Protein AF-A0A401RFA5-F1 (afdb_monomer_lite)

Structure (mmCIF, N/CA/C/O backbone):
data_AF-A0A401RFA5-F1
#
_entry.id   AF-A0A401RFA5-F1
#
loop_
_atom_site.group_PDB
_atom_site.id
_atom_site.type_symbol
_atom_site.label_atom_id
_atom_site.label_alt_id
_atom_site.label_comp_id
_atom_site.label_asym_id
_atom_site.label_entity_id
_atom_site.label_seq_id
_atom_site.pdbx_PDB_ins_code
_atom_site.Cartn_x
_atom_site.Cartn_y
_atom_site.Cartn_z
_atom_site.occupancy
_atom_site.B_iso_or_equiv
_atom_site.auth_seq_id
_atom_site.auth_comp_id
_atom_site.auth_asym_id
_atom_site.auth_atom_id
_atom_site.pdbx_PDB_model_num
ATOM 1 N N . MET A 1 1 ? -67.968 -12.505 56.348 1.00 45.44 1 MET A N 1
ATOM 2 C CA . MET A 1 1 ? -67.674 -13.569 55.360 1.00 45.44 1 MET A CA 1
ATOM 3 C C . MET A 1 1 ? -67.948 -12.958 53.992 1.00 45.44 1 MET A C 1
ATOM 5 O O . MET A 1 1 ? -69.086 -12.570 53.790 1.00 45.44 1 MET A O 1
ATOM 9 N N . ALA A 1 2 ? -67.008 -12.708 53.081 1.00 45.78 2 ALA A N 1
ATOM 10 C CA . ALA A 1 2 ? -65.660 -13.241 52.867 1.00 45.78 2 ALA A CA 1
ATOM 11 C C . ALA A 1 2 ? -64.579 -12.135 52.763 1.00 45.78 2 ALA A C 1
ATOM 13 O O . ALA A 1 2 ? -64.894 -10.949 52.801 1.00 45.78 2 ALA A O 1
ATOM 14 N N . GLU A 1 3 ? -63.325 -12.583 52.730 1.00 44.12 3 GLU A N 1
ATOM 15 C CA . GLU A 1 3 ? -62.077 -11.888 53.058 1.00 44.12 3 GLU A CA 1
ATOM 16 C C . GLU A 1 3 ? -61.467 -11.010 51.953 1.00 44.12 3 GLU A C 1
ATOM 18 O O . GLU A 1 3 ? -61.737 -11.175 50.765 1.00 44.12 3 GLU A O 1
ATOM 23 N N . ALA A 1 4 ? -60.587 -10.108 52.396 1.00 47.69 4 ALA A N 1
ATOM 24 C CA . ALA A 1 4 ? -59.590 -9.420 51.590 1.00 47.69 4 ALA A CA 1
ATOM 25 C C . ALA A 1 4 ? -58.458 -10.384 51.189 1.00 47.69 4 ALA A C 1
ATOM 27 O O . ALA A 1 4 ? -58.005 -11.179 52.009 1.00 47.69 4 ALA A O 1
ATOM 28 N N . GLY A 1 5 ? -57.972 -10.262 49.954 1.00 48.06 5 GLY A N 1
ATOM 29 C CA . GLY A 1 5 ? -56.760 -10.917 49.469 1.00 48.06 5 GLY A CA 1
ATOM 30 C C . GLY A 1 5 ? -55.875 -9.897 48.758 1.00 48.06 5 GLY A C 1
ATOM 31 O O . GLY A 1 5 ? -56.241 -9.385 47.704 1.00 48.06 5 GLY A O 1
ATOM 32 N N . ASP A 1 6 ? -54.750 -9.591 49.392 1.00 50.03 6 ASP A N 1
ATOM 33 C CA . ASP A 1 6 ? -53.602 -8.838 48.890 1.00 50.03 6 ASP A CA 1
ATOM 34 C C . ASP A 1 6 ? -52.758 -9.720 47.951 1.00 50.03 6 ASP A C 1
ATOM 36 O O . ASP A 1 6 ? -52.544 -10.897 48.242 1.00 50.03 6 ASP A O 1
ATOM 40 N N . SER A 1 7 ? -52.241 -9.152 46.859 1.00 52.66 7 SER A N 1
ATOM 41 C CA . SER A 1 7 ? -50.961 -9.592 46.291 1.00 52.66 7 SER A CA 1
ATOM 42 C C . SER A 1 7 ? -50.351 -8.498 45.410 1.00 52.66 7 SER A C 1
ATOM 44 O O . SER A 1 7 ? -50.854 -8.171 44.334 1.00 52.66 7 SER A O 1
ATOM 46 N N . SER A 1 8 ? -49.237 -7.965 45.894 1.00 48.59 8 SER A N 1
ATOM 47 C CA . SER A 1 8 ? -48.347 -6.993 45.262 1.00 48.59 8 SER A CA 1
ATOM 48 C C . SER A 1 8 ? -47.517 -7.575 44.093 1.00 48.59 8 SER A C 1
ATOM 50 O O . SER A 1 8 ? -46.861 -8.586 44.303 1.00 48.59 8 SER A O 1
ATOM 52 N N . GLY A 1 9 ? -47.497 -6.874 42.938 1.00 42.25 9 GLY A N 1
ATOM 53 C CA . GLY A 1 9 ? -46.431 -6.714 41.898 1.00 42.25 9 GLY A CA 1
ATOM 54 C C . GLY A 1 9 ? -45.713 -7.930 41.250 1.00 42.25 9 GLY A C 1
ATOM 55 O O . GLY A 1 9 ? -45.831 -9.039 41.757 1.00 42.25 9 GLY A O 1
ATOM 56 N N . PRO A 1 10 ? -44.897 -7.759 40.169 1.00 48.16 10 PRO A N 1
ATOM 57 C CA . PRO A 1 10 ? -44.490 -6.528 39.467 1.00 48.16 10 PRO A CA 1
ATOM 58 C C . PRO A 1 10 ? -44.658 -6.543 37.918 1.00 48.16 10 PRO A C 1
ATOM 60 O O . PRO A 1 10 ? -45.043 -7.535 37.304 1.00 48.16 10 PRO A O 1
ATOM 63 N N . GLU A 1 11 ? -44.349 -5.395 37.306 1.00 53.00 11 GLU A N 1
ATOM 64 C CA . GLU A 1 11 ? -44.271 -5.102 35.867 1.00 53.00 11 GLU A CA 1
ATOM 65 C C . GLU A 1 11 ? -43.282 -5.985 35.080 1.00 53.00 11 GLU A C 1
ATOM 67 O O . GLU A 1 11 ? -42.193 -6.280 35.569 1.00 53.00 11 GLU A O 1
ATOM 72 N N . ALA A 1 12 ? -43.593 -6.258 33.806 1.00 51.47 12 ALA A N 1
ATOM 73 C CA . ALA A 1 12 ? -42.613 -6.161 32.716 1.00 51.47 12 ALA A CA 1
ATOM 74 C C . ALA A 1 12 ? -43.320 -6.065 31.342 1.00 51.47 12 ALA A C 1
ATOM 76 O O . ALA A 1 12 ? -44.070 -6.974 30.979 1.00 51.47 12 ALA A O 1
ATOM 77 N N . PRO A 1 13 ? -43.094 -4.996 30.555 1.00 44.94 13 PRO A N 1
ATOM 78 C CA . PRO A 1 13 ? -43.502 -4.936 29.156 1.00 44.94 13 PRO A CA 1
ATOM 79 C C . PRO A 1 13 ? -42.624 -5.877 28.320 1.00 44.94 13 PRO A C 1
ATOM 81 O O . PRO A 1 13 ? -41.399 -5.856 28.431 1.00 44.94 13 PRO A O 1
ATOM 84 N N . GLY A 1 14 ? -43.250 -6.695 27.472 1.00 42.66 14 GLY A N 1
ATOM 85 C CA . GLY A 1 14 ? -42.553 -7.501 26.473 1.00 42.66 14 GLY A CA 1
ATOM 86 C C . GLY A 1 14 ? -41.828 -6.595 25.484 1.00 42.66 14 GLY A C 1
ATOM 87 O O . GLY A 1 14 ? -42.442 -6.031 24.583 1.00 42.66 14 GLY A O 1
ATOM 88 N N . THR A 1 15 ? -40.525 -6.416 25.677 1.00 45.91 15 THR A N 1
ATOM 89 C CA . THR A 1 15 ? -39.643 -5.813 24.682 1.00 45.91 15 THR A CA 1
ATOM 90 C C . THR A 1 15 ? -39.205 -6.903 23.715 1.00 45.91 15 THR A C 1
ATOM 92 O O . THR A 1 15 ? -38.189 -7.563 23.943 1.00 45.91 15 THR A O 1
ATOM 95 N N . ASP A 1 16 ? -39.964 -7.076 22.635 1.00 41.69 16 ASP A N 1
ATOM 96 C CA . ASP A 1 16 ? -39.474 -7.726 21.423 1.00 41.69 16 ASP A CA 1
ATOM 97 C C . ASP A 1 16 ? -38.394 -6.820 20.819 1.00 41.69 16 ASP A C 1
ATOM 99 O O . ASP A 1 16 ? -38.655 -5.885 20.062 1.00 41.69 16 ASP A O 1
ATOM 103 N N . THR A 1 17 ? -37.149 -7.033 21.247 1.00 46.28 17 THR A N 1
ATOM 104 C CA . THR A 1 17 ? -35.982 -6.410 20.629 1.00 46.28 17 THR A CA 1
ATOM 105 C C . THR A 1 17 ? -35.667 -7.137 19.330 1.00 46.28 17 THR A C 1
ATOM 107 O O . THR A 1 17 ? -34.734 -7.940 19.273 1.00 46.28 17 THR A O 1
ATOM 110 N N . ASP A 1 18 ? -36.421 -6.817 18.284 1.00 51.53 18 ASP A N 1
ATOM 111 C CA . ASP A 1 18 ? -35.947 -6.953 16.913 1.00 51.53 18 ASP A CA 1
ATOM 112 C C . ASP A 1 18 ? -34.897 -5.865 16.682 1.00 51.53 18 ASP A C 1
ATOM 114 O O . ASP A 1 18 ? -35.171 -4.721 16.323 1.00 51.53 18 ASP A O 1
ATOM 118 N N . THR A 1 19 ? -33.646 -6.203 16.966 1.00 53.06 19 THR A N 1
ATOM 119 C CA . THR A 1 19 ? -32.505 -5.448 16.450 1.00 53.06 19 THR A CA 1
ATOM 120 C C . THR A 1 19 ? -31.555 -6.443 15.819 1.00 53.06 19 THR A C 1
ATOM 122 O O . THR A 1 19 ? -30.475 -6.746 16.325 1.00 53.06 19 THR A O 1
ATOM 125 N N . GLU A 1 20 ? -32.006 -6.974 14.686 1.00 54.97 20 GLU A N 1
ATOM 126 C CA . GLU A 1 20 ? -31.145 -7.540 13.661 1.00 54.97 20 GLU A CA 1
ATOM 127 C C . GLU A 1 20 ? -30.246 -6.409 13.129 1.00 54.97 20 GLU A C 1
ATOM 129 O O . GLU A 1 20 ? -30.531 -5.741 12.140 1.00 54.97 20 GLU A O 1
ATOM 134 N N . SER A 1 21 ? -29.168 -6.127 13.860 1.00 48.84 21 SER A N 1
ATOM 135 C CA . SER A 1 21 ? -28.063 -5.309 13.379 1.00 48.84 21 SER A CA 1
ATOM 136 C C . SER A 1 21 ? -26.993 -6.263 12.872 1.00 48.84 21 SER A C 1
ATOM 138 O O . SER A 1 21 ? -26.351 -6.965 13.655 1.00 48.84 21 SER A O 1
ATOM 140 N N . GLY A 1 22 ? -26.831 -6.296 11.550 1.00 46.91 22 GLY A N 1
ATOM 141 C CA . GLY A 1 22 ? -25.810 -7.068 10.848 1.00 46.91 22 GLY A CA 1
ATOM 142 C C . GLY A 1 22 ? -24.367 -6.756 11.287 1.00 46.91 22 GLY A C 1
ATOM 143 O O . GLY A 1 22 ? -24.131 -5.892 12.137 1.00 46.91 22 GLY A O 1
ATOM 144 N N . PRO A 1 23 ? -23.378 -7.466 10.711 1.00 49.72 23 PRO A N 1
ATOM 145 C CA . PRO A 1 23 ? -22.035 -7.629 11.263 1.00 49.72 23 PRO A CA 1
ATOM 146 C C . PRO A 1 23 ? -21.167 -6.373 11.086 1.00 49.72 23 PRO A C 1
ATOM 148 O O . PRO A 1 23 ? -20.220 -6.346 10.305 1.00 49.72 23 PRO A O 1
ATOM 151 N N . SER A 1 24 ? -21.447 -5.331 11.862 1.00 51.81 24 SER A N 1
ATOM 152 C CA . SER A 1 24 ? -20.465 -4.299 12.182 1.00 51.81 24 SER A CA 1
ATOM 153 C C . SER A 1 24 ? -19.573 -4.848 13.290 1.00 51.81 24 SER A C 1
ATOM 155 O O . SER A 1 24 ? -19.895 -4.744 14.470 1.00 51.81 24 SER A O 1
ATOM 157 N N . GLY A 1 25 ? -18.442 -5.448 12.908 1.00 56.44 25 GLY A N 1
ATOM 158 C CA . GLY A 1 25 ? -17.483 -6.119 13.801 1.00 56.44 25 GLY A CA 1
ATOM 159 C C . GLY A 1 25 ? -16.800 -5.243 14.865 1.00 56.44 25 GLY A C 1
ATOM 160 O O . GLY A 1 25 ? -15.817 -5.675 15.454 1.00 56.44 25 GLY A O 1
ATOM 161 N N . LEU A 1 26 ? -17.291 -4.026 15.109 1.00 58.16 26 LEU A N 1
ATOM 162 C CA . LEU A 1 26 ? -16.827 -3.125 16.166 1.00 58.16 26 LEU A CA 1
ATOM 163 C C . LEU A 1 26 ? -17.874 -2.886 17.263 1.00 58.16 26 LEU A C 1
ATOM 165 O O . LEU A 1 26 ? -17.515 -2.401 18.330 1.00 58.16 26 LEU A O 1
ATOM 169 N N . LEU A 1 27 ? -19.143 -3.238 17.030 1.00 58.69 27 LEU A N 1
ATOM 170 C CA . LEU A 1 27 ? -20.223 -3.097 18.009 1.00 58.69 27 LEU A CA 1
ATOM 171 C C . LEU A 1 27 ? -20.774 -4.478 18.371 1.00 58.69 27 LEU A C 1
ATOM 173 O O . LEU A 1 27 ? -21.946 -4.787 18.168 1.00 58.69 27 LEU A O 1
ATOM 177 N N . THR A 1 28 ? -19.908 -5.348 18.888 1.00 61.53 28 THR A N 1
ATOM 178 C CA . THR A 1 28 ? -20.359 -6.567 19.563 1.00 61.53 28 THR A CA 1
ATOM 179 C C . THR A 1 28 ? -21.097 -6.175 20.835 1.00 61.53 28 THR A C 1
ATOM 181 O O . THR A 1 28 ? -20.512 -5.547 21.717 1.00 61.53 28 THR A O 1
ATOM 184 N N . ARG A 1 29 ? -22.380 -6.547 20.921 1.00 61.22 29 ARG A N 1
ATOM 185 C CA . ARG A 1 29 ? -23.213 -6.398 22.120 1.00 61.22 29 ARG A CA 1
ATOM 186 C C . ARG A 1 29 ? -22.447 -6.965 23.315 1.00 61.22 29 ARG A C 1
ATOM 188 O O . ARG A 1 29 ? -22.076 -8.140 23.307 1.00 61.22 29 ARG A O 1
ATOM 195 N N . LEU A 1 30 ? -22.151 -6.112 24.289 1.00 63.44 30 LEU A N 1
ATOM 196 C CA . LEU A 1 30 ? -21.286 -6.483 25.394 1.00 63.44 30 LEU A CA 1
ATOM 197 C C . LEU A 1 30 ? -21.988 -7.526 26.286 1.00 63.44 30 LEU A C 1
ATOM 199 O O . LEU A 1 30 ? -23.167 -7.345 26.603 1.00 63.44 30 LEU A O 1
ATOM 203 N N . PRO A 1 31 ? -21.314 -8.620 26.694 1.00 63.31 31 PRO A N 1
ATOM 204 C CA . PRO A 1 31 ? -21.876 -9.551 27.662 1.00 63.31 31 PRO A CA 1
ATOM 205 C C . PRO A 1 31 ? -22.184 -8.826 28.981 1.00 63.31 31 PRO A C 1
ATOM 207 O O . PRO A 1 31 ? -21.393 -7.977 29.404 1.00 63.31 31 PRO A O 1
ATOM 210 N N . PRO A 1 32 ? -23.293 -9.160 29.661 1.00 61.88 32 PRO A N 1
ATOM 211 C CA . PRO A 1 32 ? -23.634 -8.526 30.927 1.00 61.88 32 PRO A CA 1
ATOM 212 C C . PRO A 1 32 ? -22.505 -8.730 31.950 1.00 61.88 32 PRO A C 1
ATOM 214 O O . PRO A 1 32 ? -22.049 -9.853 32.164 1.00 61.88 32 PRO A O 1
ATOM 217 N N . GLY A 1 33 ? -22.049 -7.635 32.566 1.00 68.56 33 GLY A N 1
ATOM 218 C CA . GLY A 1 33 ? -20.984 -7.638 33.577 1.00 68.56 33 GLY A CA 1
ATOM 219 C C . GLY A 1 33 ? -19.574 -7.310 33.070 1.00 68.56 33 GLY A C 1
ATOM 220 O O . GLY A 1 33 ? -18.641 -7.335 33.869 1.00 68.56 33 GLY A O 1
ATOM 221 N N . GLN A 1 34 ? -19.394 -6.990 31.785 1.00 71.94 34 GLN A N 1
ATOM 222 C CA . GLN A 1 34 ? -18.133 -6.425 31.290 1.00 71.94 34 GLN A CA 1
ATOM 223 C C . GLN A 1 34 ? -18.166 -4.891 31.275 1.00 71.94 34 GLN A C 1
ATOM 225 O O . GLN A 1 34 ? -19.222 -4.279 31.134 1.00 71.94 34 GLN A O 1
ATOM 230 N N . ASP A 1 35 ? -16.989 -4.280 31.409 1.00 82.50 35 ASP A N 1
ATOM 231 C CA . ASP A 1 35 ? -16.807 -2.832 31.316 1.00 82.50 35 ASP A CA 1
ATOM 232 C C . ASP A 1 35 ? -16.698 -2.402 29.842 1.00 82.50 35 ASP A C 1
ATOM 234 O O . ASP A 1 35 ? -15.731 -2.735 29.146 1.00 82.50 35 ASP A O 1
ATOM 238 N N . GLU A 1 36 ? -17.696 -1.656 29.364 1.00 80.56 36 GLU A N 1
ATOM 239 C CA . GLU A 1 36 ? -17.745 -1.093 28.008 1.00 80.56 36 GLU A CA 1
ATOM 240 C C . GLU A 1 36 ? -16.506 -0.253 27.687 1.00 80.56 36 GLU A C 1
ATOM 242 O O . GLU A 1 36 ? -15.993 -0.312 26.564 1.00 80.56 36 GLU A O 1
ATOM 247 N N . ALA A 1 37 ? -15.970 0.475 28.672 1.00 84.69 37 ALA A N 1
ATOM 248 C CA . ALA A 1 37 ? -14.791 1.307 28.478 1.00 84.69 37 ALA A CA 1
ATOM 249 C C . ALA A 1 37 ? -13.547 0.459 28.179 1.00 84.69 37 ALA A C 1
ATOM 251 O O . ALA A 1 37 ? -12.747 0.814 27.308 1.00 84.69 37 ALA A O 1
ATOM 252 N N . ALA A 1 38 ? 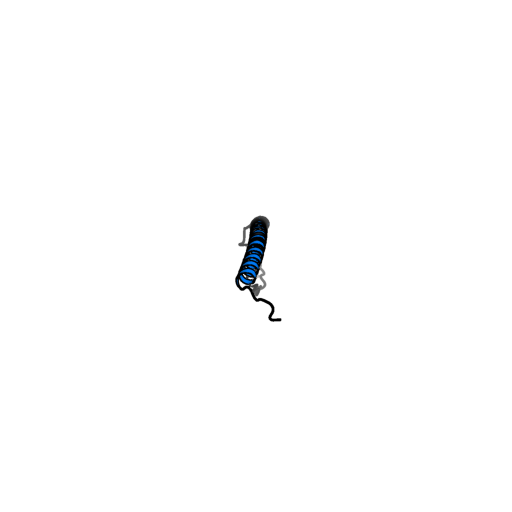-13.401 -0.688 28.847 1.00 84.12 38 ALA A N 1
ATOM 253 C CA . ALA A 1 38 ? -12.284 -1.602 28.634 1.00 84.12 38 ALA A CA 1
ATOM 254 C C . ALA A 1 38 ? -12.328 -2.248 27.239 1.00 84.12 38 ALA A C 1
ATOM 256 O O . ALA A 1 38 ? -11.299 -2.349 26.563 1.00 84.12 38 ALA A O 1
ATOM 257 N N . VAL A 1 39 ? -13.517 -2.643 26.774 1.00 84.88 39 VAL A N 1
ATOM 258 C CA . VAL A 1 39 ? -13.690 -3.225 25.433 1.00 84.88 39 VAL A CA 1
ATOM 259 C C . VAL A 1 39 ? -13.457 -2.188 24.341 1.00 84.88 39 VAL A C 1
ATOM 261 O O . VAL A 1 39 ? -12.723 -2.465 23.388 1.00 84.88 39 VAL A O 1
ATOM 264 N N . LEU A 1 40 ? -13.985 -0.973 24.504 1.00 85.69 40 LEU A N 1
ATOM 265 C CA . LEU A 1 40 ? -13.729 0.124 23.575 1.00 85.69 40 LEU A CA 1
ATOM 266 C C . LEU A 1 40 ? -12.235 0.470 23.510 1.00 85.69 40 LEU A C 1
ATOM 268 O O . LEU A 1 40 ? -11.684 0.617 22.419 1.00 85.69 40 LEU A O 1
ATOM 272 N N . ALA A 1 41 ? -11.555 0.548 24.658 1.00 88.12 41 ALA A N 1
ATOM 273 C CA . ALA A 1 41 ? -10.119 0.808 24.710 1.00 88.12 41 ALA A CA 1
ATOM 274 C C . ALA A 1 41 ? -9.314 -0.272 23.968 1.00 88.12 41 ALA A C 1
ATOM 276 O O . ALA A 1 41 ? -8.413 0.054 23.190 1.00 88.12 41 ALA A O 1
ATOM 277 N N . SER A 1 42 ? -9.676 -1.548 24.144 1.00 88.44 42 SER A N 1
ATOM 278 C CA . SER A 1 42 ? -9.045 -2.666 23.435 1.00 88.44 42 SER A CA 1
ATOM 279 C C . SER A 1 42 ? -9.256 -2.577 21.920 1.00 88.44 42 SER A C 1
ATOM 281 O O . SER A 1 42 ? -8.294 -2.664 21.152 1.00 88.44 42 SER A O 1
ATOM 283 N N . ALA A 1 43 ? -10.490 -2.318 21.476 1.00 88.81 43 ALA A N 1
ATOM 284 C CA . ALA A 1 43 ? -10.818 -2.174 20.059 1.00 88.81 43 ALA A CA 1
ATOM 285 C C . ALA A 1 43 ? -10.064 -1.000 19.411 1.00 88.81 43 ALA A C 1
ATOM 287 O O . ALA A 1 43 ? -9.494 -1.141 18.327 1.00 88.81 43 ALA A O 1
ATOM 288 N N . LEU A 1 44 ? -9.981 0.145 20.095 1.00 92.88 44 LEU A N 1
ATOM 289 C CA . LEU A 1 44 ? -9.221 1.307 19.627 1.00 92.88 44 LEU A CA 1
ATOM 290 C C . LEU A 1 44 ? -7.718 1.022 19.547 1.00 92.88 44 LEU A C 1
ATOM 292 O O . LEU A 1 44 ? -7.053 1.453 18.602 1.00 92.88 44 LEU A O 1
ATOM 296 N N . GLN A 1 45 ? -7.171 0.268 20.501 1.00 94.19 45 GLN A N 1
ATOM 297 C CA . GLN A 1 45 ? -5.769 -0.134 20.474 1.00 94.19 45 GLN A CA 1
ATOM 298 C C . GLN A 1 45 ? -5.476 -1.077 19.299 1.00 94.19 45 GLN A C 1
ATOM 300 O O . GLN A 1 45 ? -4.474 -0.894 18.601 1.00 94.19 45 GLN A O 1
ATOM 305 N N . GLN A 1 46 ? -6.356 -2.048 19.040 1.00 93.56 46 GLN A N 1
ATOM 306 C CA . GLN A 1 46 ? -6.245 -2.941 17.885 1.00 93.56 46 GLN A CA 1
ATOM 307 C C . GLN A 1 46 ? -6.329 -2.158 16.573 1.00 93.56 46 GLN A C 1
ATOM 309 O O . GLN A 1 46 ? -5.463 -2.318 15.711 1.00 93.56 46 GLN A O 1
ATOM 314 N N . LEU A 1 47 ? -7.296 -1.245 16.453 1.00 94.19 47 LEU A N 1
ATOM 315 C CA . LEU A 1 47 ? -7.447 -0.387 15.280 1.00 94.19 47 LEU A CA 1
ATOM 316 C C . LEU A 1 47 ? -6.203 0.481 15.048 1.00 94.19 47 LEU A C 1
ATOM 318 O O . LEU A 1 47 ? -5.710 0.572 13.926 1.00 94.19 47 LEU A O 1
ATOM 322 N N . SER A 1 48 ? -5.645 1.066 16.111 1.00 95.81 48 SER A N 1
ATOM 323 C CA . SER A 1 48 ? -4.403 1.844 16.049 1.00 95.81 48 SER A CA 1
ATOM 324 C C . SER A 1 48 ? -3.220 0.993 15.576 1.00 95.81 48 SER A C 1
ATOM 326 O O . SER A 1 48 ? -2.426 1.430 14.741 1.00 95.81 48 SER A O 1
ATOM 328 N N . SER A 1 49 ? -3.119 -0.247 16.060 1.00 96.38 49 SER A N 1
ATOM 329 C CA . SER A 1 49 ? -2.077 -1.191 15.647 1.00 96.38 49 SER A CA 1
ATOM 330 C C . SER A 1 49 ? -2.191 -1.547 14.160 1.00 96.38 49 SER A C 1
ATOM 332 O O . SER A 1 49 ? -1.211 -1.437 13.419 1.00 96.38 49 SER A O 1
ATOM 334 N N . VAL A 1 50 ? -3.401 -1.870 13.692 1.00 96.25 50 VAL A N 1
ATOM 335 C CA . VAL A 1 50 ? -3.676 -2.150 12.273 1.00 96.25 50 VAL A CA 1
ATOM 336 C C . VAL A 1 50 ? -3.362 -0.931 11.403 1.00 96.25 50 VAL A C 1
ATOM 338 O O . VAL A 1 50 ? -2.678 -1.063 10.390 1.00 96.25 50 VAL A O 1
ATOM 341 N N . ALA A 1 51 ? -3.775 0.271 11.811 1.00 95.62 51 ALA A N 1
ATOM 342 C CA . ALA A 1 51 ? -3.492 1.503 11.075 1.00 95.62 51 ALA A CA 1
ATOM 343 C C . ALA A 1 51 ? -1.981 1.777 10.946 1.00 95.62 51 ALA A C 1
ATOM 345 O O . ALA A 1 51 ? -1.498 2.178 9.880 1.00 95.62 51 ALA A O 1
ATOM 346 N N . ARG A 1 52 ? -1.202 1.508 12.004 1.00 97.12 52 ARG A N 1
ATOM 347 C CA . ARG A 1 52 ? 0.267 1.602 11.955 1.00 97.12 52 ARG A CA 1
ATOM 348 C C . ARG A 1 52 ? 0.863 0.579 10.993 1.00 97.12 52 ARG A C 1
ATOM 350 O O . ARG A 1 52 ? 1.716 0.949 10.188 1.00 97.12 52 ARG A O 1
ATOM 357 N N . ALA A 1 53 ? 0.401 -0.670 11.033 1.00 96.44 53 ALA A N 1
ATOM 358 C CA . ALA A 1 53 ? 0.863 -1.715 10.122 1.00 96.44 53 ALA A CA 1
ATOM 359 C C . ALA A 1 53 ? 0.578 -1.353 8.654 1.00 96.44 53 ALA A C 1
ATOM 361 O O . ALA A 1 53 ? 1.470 -1.441 7.810 1.00 96.44 53 ALA A O 1
ATOM 362 N N . LEU A 1 54 ? -0.624 -0.846 8.358 1.00 96.44 54 LEU A N 1
ATOM 363 C CA . LEU A 1 54 ? -0.980 -0.356 7.023 1.00 96.44 54 LEU A CA 1
ATOM 364 C C . LEU A 1 54 ? -0.070 0.790 6.572 1.00 96.44 54 LEU A C 1
ATOM 366 O O . LEU A 1 54 ? 0.411 0.782 5.443 1.00 96.44 54 LEU A O 1
ATOM 370 N N . THR A 1 55 ? 0.232 1.736 7.463 1.00 97.44 55 THR A N 1
ATOM 371 C CA . THR A 1 55 ? 1.146 2.850 7.161 1.00 97.44 55 THR A CA 1
ATOM 372 C C . THR A 1 55 ? 2.542 2.350 6.784 1.00 97.44 55 THR A C 1
ATOM 374 O O . THR A 1 55 ? 3.143 2.841 5.827 1.00 97.44 55 THR A O 1
ATOM 377 N N . VAL A 1 56 ? 3.066 1.360 7.513 1.00 97.69 56 VAL A N 1
ATOM 378 C CA . VAL A 1 56 ? 4.364 0.742 7.201 1.00 97.69 56 VAL A CA 1
ATOM 379 C C . VAL A 1 56 ? 4.316 0.040 5.845 1.00 97.69 56 VAL A C 1
ATOM 381 O O . VAL A 1 56 ? 5.208 0.256 5.024 1.00 97.69 56 VAL A O 1
ATOM 384 N N . ASN A 1 57 ? 3.264 -0.734 5.576 1.00 96.44 57 ASN A N 1
ATOM 385 C CA . ASN A 1 57 ? 3.106 -1.449 4.311 1.00 96.44 57 ASN A CA 1
ATOM 386 C C . ASN A 1 57 ? 3.039 -0.493 3.116 1.00 96.44 57 ASN A C 1
ATOM 388 O O . ASN A 1 57 ? 3.736 -0.709 2.128 1.00 96.44 57 ASN A O 1
ATOM 392 N N . VAL A 1 58 ? 2.272 0.597 3.220 1.00 97.25 58 VAL A N 1
ATOM 393 C CA . VAL A 1 58 ? 2.179 1.617 2.162 1.00 97.25 58 VAL A CA 1
ATOM 394 C C . VAL A 1 58 ? 3.544 2.244 1.883 1.00 97.25 58 VAL A C 1
ATOM 396 O O . VAL A 1 58 ? 3.937 2.367 0.725 1.00 97.25 58 VAL A O 1
ATOM 399 N N . ARG A 1 59 ? 4.318 2.581 2.923 1.00 97.12 59 ARG A N 1
ATOM 400 C CA . ARG A 1 59 ? 5.680 3.112 2.740 1.00 97.12 59 ARG A CA 1
ATOM 401 C C . ARG A 1 59 ? 6.592 2.111 2.036 1.00 97.12 59 ARG A C 1
ATOM 403 O O . ARG A 1 59 ? 7.293 2.485 1.105 1.00 97.12 59 ARG A O 1
ATOM 410 N N . GLN A 1 60 ? 6.553 0.842 2.441 1.00 97.38 60 GLN A N 1
ATOM 411 C CA . GLN A 1 60 ? 7.346 -0.208 1.798 1.00 97.38 60 GLN A CA 1
ATOM 412 C C . GLN A 1 60 ? 6.952 -0.419 0.332 1.00 97.38 60 GLN A C 1
ATOM 414 O O . GLN A 1 60 ? 7.828 -0.595 -0.512 1.00 97.38 60 GLN A O 1
ATOM 419 N N . MET A 1 61 ? 5.653 -0.393 0.019 1.00 96.06 61 MET A N 1
ATOM 420 C CA . MET A 1 61 ? 5.161 -0.475 -1.357 1.00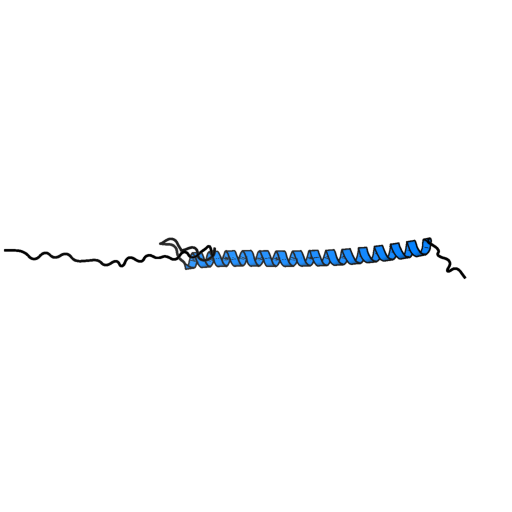 96.06 61 MET A CA 1
ATOM 421 C C . MET A 1 61 ? 5.662 0.697 -2.197 1.00 96.06 61 MET A C 1
ATOM 423 O O . MET A 1 61 ? 6.182 0.464 -3.284 1.00 96.06 61 MET A O 1
ATOM 427 N N . ASN A 1 62 ? 5.585 1.924 -1.678 1.00 96.50 62 ASN A N 1
ATOM 428 C CA . ASN A 1 62 ? 6.085 3.105 -2.381 1.00 96.50 62 ASN A CA 1
ATOM 429 C C . ASN A 1 62 ? 7.583 2.991 -2.677 1.00 96.50 62 ASN A C 1
ATOM 431 O O . ASN A 1 62 ? 7.979 3.142 -3.826 1.00 96.50 62 ASN A O 1
ATOM 435 N N . SER A 1 63 ? 8.405 2.600 -1.699 1.00 95.69 63 SER A N 1
ATOM 436 C CA . SER A 1 63 ? 9.844 2.408 -1.933 1.00 95.69 63 SER A CA 1
ATOM 437 C C . SER A 1 63 ? 10.147 1.302 -2.952 1.00 95.69 63 SER A C 1
ATOM 439 O O . SER A 1 63 ? 11.113 1.394 -3.708 1.00 95.69 63 SER A O 1
ATOM 441 N N . ARG A 1 64 ? 9.336 0.236 -2.998 1.00 95.94 64 ARG A N 1
ATOM 442 C CA . ARG A 1 64 ? 9.476 -0.818 -4.017 1.00 95.94 64 ARG A CA 1
ATOM 443 C C . ARG A 1 64 ? 9.087 -0.319 -5.408 1.00 95.94 64 ARG A C 1
ATOM 445 O O . ARG A 1 64 ? 9.767 -0.667 -6.367 1.00 95.94 64 ARG A O 1
ATOM 452 N N . LEU A 1 65 ? 8.032 0.487 -5.512 1.00 95.62 65 LEU A N 1
ATOM 453 C CA . LEU A 1 65 ? 7.611 1.105 -6.770 1.00 95.62 65 LEU A CA 1
ATOM 454 C C . LEU A 1 65 ? 8.660 2.091 -7.286 1.00 95.62 65 LEU A C 1
ATOM 456 O O . LEU A 1 65 ? 8.998 2.038 -8.461 1.00 95.62 65 LEU A O 1
ATOM 460 N N . GLU A 1 66 ? 9.227 2.926 -6.416 1.00 95.00 66 GLU A N 1
ATOM 461 C CA . GLU A 1 66 ? 10.321 3.839 -6.769 1.00 95.00 66 GLU A CA 1
ATOM 462 C C . GLU A 1 66 ? 11.520 3.081 -7.349 1.00 95.00 66 GLU A C 1
ATOM 464 O O . GLU A 1 66 ? 12.028 3.447 -8.405 1.00 95.00 66 GLU A O 1
ATOM 469 N N . ARG A 1 67 ? 11.930 1.972 -6.718 1.00 93.81 67 ARG A N 1
ATOM 470 C CA . ARG A 1 67 ? 13.002 1.124 -7.258 1.00 93.81 67 ARG A CA 1
ATOM 471 C C . ARG A 1 67 ? 12.628 0.512 -8.611 1.00 93.81 67 ARG A C 1
ATOM 473 O O . ARG A 1 67 ? 13.438 0.555 -9.525 1.00 93.81 67 ARG A O 1
ATOM 480 N N . ALA A 1 68 ? 11.409 -0.004 -8.759 1.00 91.31 68 ALA A N 1
ATOM 481 C CA . ALA A 1 68 ? 10.956 -0.578 -10.026 1.00 91.31 68 ALA A CA 1
ATOM 482 C C . ALA A 1 68 ? 10.909 0.459 -11.165 1.00 91.31 68 ALA A C 1
ATOM 484 O O . ALA A 1 68 ? 11.164 0.117 -12.317 1.00 91.31 68 ALA A O 1
ATOM 485 N N . LEU A 1 69 ? 10.598 1.722 -10.854 1.00 91.19 69 LEU A N 1
ATOM 486 C CA . LEU A 1 69 ? 10.640 2.815 -11.827 1.00 91.19 69 LEU A CA 1
ATOM 487 C C . LEU A 1 69 ? 12.073 3.125 -12.276 1.00 91.19 69 LEU A C 1
ATOM 489 O O . LEU A 1 69 ? 12.289 3.302 -13.471 1.00 91.19 69 LEU A O 1
ATOM 493 N N . LEU A 1 70 ? 13.039 3.131 -11.351 1.00 89.69 70 LEU A N 1
ATOM 494 C CA . LEU A 1 70 ? 14.460 3.287 -11.691 1.00 89.69 70 LEU A CA 1
ATOM 495 C C . LEU A 1 70 ? 14.961 2.132 -12.570 1.00 89.69 70 LEU A C 1
ATOM 497 O O . LEU A 1 70 ? 15.640 2.359 -13.568 1.00 89.69 70 LEU A O 1
ATOM 501 N N . ASP A 1 71 ? 14.586 0.896 -12.233 1.00 92.12 71 ASP A N 1
ATOM 502 C CA . ASP A 1 71 ? 14.958 -0.281 -13.023 1.00 92.12 71 ASP A CA 1
ATOM 503 C C . ASP A 1 71 ? 14.362 -0.209 -14.440 1.00 92.12 71 ASP A C 1
ATOM 505 O O . ASP A 1 71 ? 15.028 -0.560 -15.414 1.00 92.12 71 ASP A O 1
ATOM 509 N N . LYS A 1 72 ? 13.125 0.289 -14.575 1.00 93.00 72 LYS A N 1
ATOM 510 C CA . LYS A 1 72 ? 12.485 0.496 -15.878 1.00 93.00 72 LYS A CA 1
ATOM 511 C C . LYS A 1 72 ? 13.251 1.504 -16.738 1.00 93.00 72 LYS A C 1
ATOM 513 O O . LYS A 1 72 ? 13.481 1.226 -17.908 1.00 93.00 72 LYS A O 1
ATOM 518 N N . GLU A 1 73 ? 13.660 2.641 -16.177 1.00 91.19 73 GLU A N 1
ATOM 519 C CA . GLU A 1 73 ? 14.425 3.657 -16.916 1.00 91.19 73 GLU A CA 1
ATOM 520 C C . GLU A 1 73 ? 15.740 3.083 -17.467 1.00 91.19 73 GLU A C 1
ATOM 522 O O . GLU A 1 73 ? 16.074 3.300 -18.631 1.00 91.19 73 GLU A O 1
ATOM 527 N N . ALA A 1 74 ? 16.440 2.267 -16.671 1.00 90.75 74 ALA A N 1
ATOM 528 C CA . ALA A 1 74 ? 17.655 1.584 -17.113 1.00 90.75 74 ALA A CA 1
ATOM 529 C C . ALA A 1 74 ? 17.393 0.583 -18.255 1.00 90.75 74 ALA A C 1
ATOM 531 O O . ALA A 1 74 ? 18.211 0.449 -19.169 1.00 90.75 74 ALA A O 1
ATOM 532 N N . VAL A 1 75 ? 16.255 -0.119 -18.223 1.00 91.81 75 VAL A N 1
ATOM 533 C CA . VAL A 1 75 ? 15.836 -1.019 -19.309 1.00 91.81 75 VAL A CA 1
ATOM 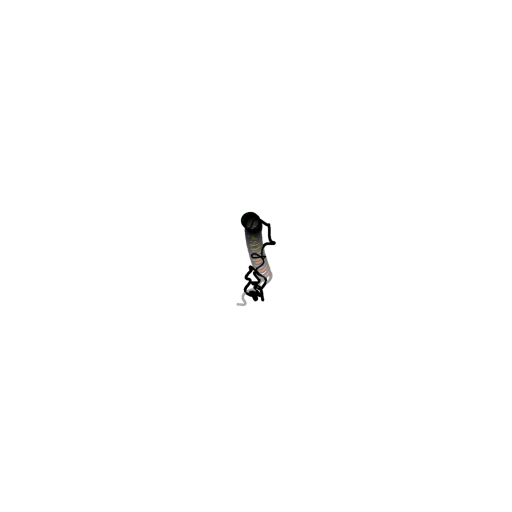534 C C . VAL A 1 75 ? 15.514 -0.233 -20.580 1.00 91.81 75 VAL A C 1
ATOM 536 O O . VAL A 1 75 ? 15.995 -0.610 -21.649 1.00 91.81 75 VAL A O 1
ATOM 539 N N . ASP A 1 76 ? 14.775 0.872 -20.470 1.00 93.69 76 ASP A N 1
ATOM 540 C CA . ASP A 1 76 ? 14.430 1.737 -21.604 1.00 93.69 76 ASP A CA 1
ATOM 541 C C . ASP A 1 76 ? 15.707 2.332 -22.247 1.00 93.69 76 ASP A C 1
ATOM 543 O O . ASP A 1 76 ? 15.839 2.388 -23.476 1.00 93.69 76 ASP A O 1
ATOM 547 N N . GLU A 1 77 ? 16.701 2.719 -21.437 1.00 93.75 77 GLU A N 1
ATOM 548 C CA . GLU A 1 77 ? 18.004 3.185 -21.927 1.00 93.75 77 GLU A CA 1
ATOM 549 C C . GLU A 1 77 ? 18.778 2.072 -22.653 1.00 93.75 77 GLU A C 1
ATOM 551 O O . GLU A 1 77 ? 19.334 2.293 -23.737 1.00 93.75 77 GLU A O 1
ATOM 556 N N . LEU A 1 78 ? 18.788 0.858 -22.094 1.00 92.44 78 LEU A N 1
ATOM 557 C CA . LEU A 1 78 ? 19.425 -0.302 -22.715 1.00 92.44 78 LEU A CA 1
ATOM 558 C C . LEU A 1 78 ? 18.776 -0.648 -24.061 1.00 92.44 78 LEU A C 1
ATOM 560 O O . LEU A 1 78 ? 19.489 -0.893 -25.039 1.00 92.44 78 LEU A O 1
ATOM 564 N N . GLU A 1 79 ? 17.445 -0.614 -24.140 1.00 94.19 79 GLU A N 1
ATOM 565 C CA . GLU A 1 79 ? 16.698 -0.818 -25.382 1.00 94.19 79 GLU A CA 1
ATOM 566 C C . GLU A 1 79 ? 17.055 0.251 -26.426 1.00 94.19 79 GLU A C 1
ATOM 568 O O . GLU A 1 79 ? 17.348 -0.069 -27.582 1.00 94.19 79 GLU A O 1
ATOM 573 N N . ALA A 1 80 ? 17.132 1.522 -26.023 1.00 94.62 80 ALA A N 1
ATOM 574 C CA . ALA A 1 80 ? 17.546 2.604 -26.911 1.00 94.62 80 ALA A CA 1
ATOM 575 C C . ALA A 1 80 ? 18.985 2.417 -27.429 1.00 94.62 80 ALA A C 1
ATOM 577 O O . ALA A 1 80 ? 19.260 2.662 -28.610 1.00 94.62 80 ALA A O 1
ATOM 578 N N . MET A 1 81 ? 19.914 1.969 -26.579 1.00 94.12 81 MET A N 1
ATOM 579 C CA . MET A 1 81 ? 21.292 1.669 -26.980 1.00 94.12 81 MET A CA 1
ATOM 580 C C . MET A 1 81 ? 21.365 0.504 -27.969 1.00 94.12 81 MET A C 1
ATOM 582 O O . MET A 1 81 ? 22.052 0.622 -28.989 1.00 94.12 81 MET A O 1
ATOM 586 N N . LEU A 1 82 ? 20.635 -0.582 -27.701 1.00 93.06 82 LEU A N 1
ATOM 587 C CA . LEU A 1 82 ? 20.525 -1.741 -28.587 1.00 93.06 82 LEU A CA 1
ATOM 588 C C . LEU A 1 82 ? 19.966 -1.337 -29.951 1.00 93.06 82 LEU A C 1
ATOM 590 O O . LEU A 1 82 ? 20.581 -1.632 -30.974 1.00 93.06 82 LEU A O 1
ATOM 594 N N . ASN A 1 83 ? 18.876 -0.570 -29.978 1.00 92.69 83 ASN A N 1
ATOM 595 C CA . ASN A 1 83 ? 18.290 -0.068 -31.218 1.00 92.69 83 ASN A CA 1
ATOM 596 C C . ASN A 1 83 ? 19.276 0.816 -31.995 1.00 92.69 83 ASN A C 1
ATOM 598 O O . ASN A 1 83 ? 19.455 0.638 -33.197 1.00 92.69 83 ASN A O 1
ATOM 602 N N . ARG A 1 84 ? 20.010 1.715 -31.325 1.00 92.38 84 ARG A N 1
ATOM 603 C CA . ARG A 1 84 ? 21.068 2.516 -31.976 1.00 92.38 84 ARG A CA 1
ATOM 604 C C . ARG A 1 84 ? 22.220 1.664 -32.505 1.00 92.38 84 ARG A C 1
ATOM 606 O O . ARG A 1 84 ? 22.855 2.047 -33.488 1.00 92.38 84 ARG A O 1
ATOM 613 N N . PHE A 1 85 ? 22.570 0.573 -31.831 1.00 92.12 85 PHE A N 1
ATOM 614 C CA . PHE A 1 85 ? 23.609 -0.347 -32.288 1.00 92.12 85 PHE A CA 1
ATOM 615 C C . PHE A 1 85 ? 23.150 -1.121 -33.529 1.00 92.12 85 PHE A C 1
ATOM 617 O O . PHE A 1 85 ? 23.856 -1.122 -34.537 1.00 92.12 8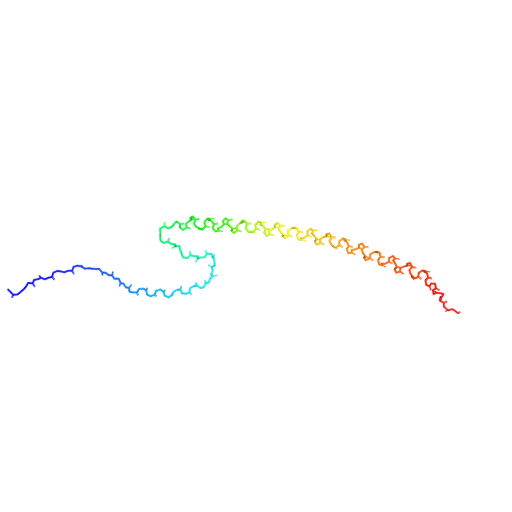5 PHE A O 1
ATOM 624 N N . LEU A 1 86 ? 21.939 -1.679 -33.499 1.00 89.62 86 LEU A N 1
ATOM 625 C CA . LEU A 1 86 ? 21.336 -2.395 -34.623 1.00 89.62 86 LEU A CA 1
ATOM 626 C C . LEU A 1 86 ? 21.141 -1.486 -35.845 1.00 89.62 86 LEU A C 1
ATOM 628 O O . LEU A 1 86 ? 21.490 -1.879 -36.957 1.00 89.62 86 LEU A O 1
ATOM 632 N N . SER A 1 87 ? 20.686 -0.244 -35.660 1.00 87.44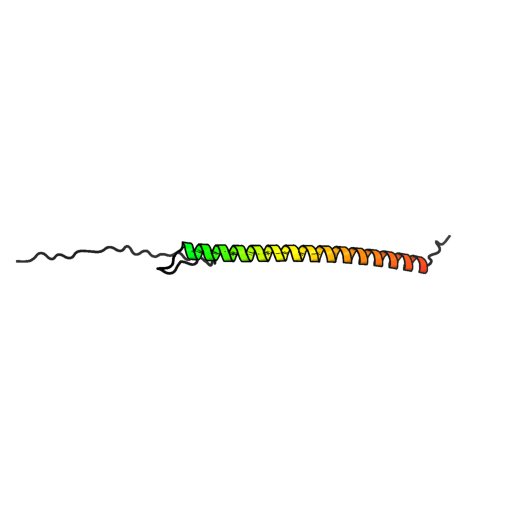 87 SER A N 1
ATOM 633 C CA . SER A 1 87 ? 20.580 0.742 -36.748 1.00 87.44 87 SER A CA 1
ATOM 634 C C . SER A 1 87 ? 21.939 1.118 -37.350 1.00 87.44 87 SER A C 1
ATOM 636 O O . SER A 1 87 ? 22.028 1.423 -38.534 1.00 87.44 87 SER A O 1
ATOM 638 N N . ARG A 1 88 ? 23.021 1.083 -36.557 1.00 82.75 88 ARG A N 1
ATOM 639 C CA . ARG A 1 88 ? 24.387 1.321 -37.053 1.00 82.75 88 ARG A CA 1
ATOM 640 C C . ARG A 1 88 ? 24.969 0.112 -37.783 1.00 82.75 88 ARG A C 1
ATOM 642 O O . ARG A 1 88 ? 25.671 0.302 -38.769 1.00 82.75 88 ARG A O 1
ATOM 649 N N . GLN A 1 89 ? 24.676 -1.108 -37.331 1.00 76.19 89 GLN A N 1
ATOM 650 C CA . GLN A 1 89 ? 25.098 -2.335 -38.016 1.00 76.19 89 GLN A CA 1
ATOM 651 C C . GLN A 1 89 ? 24.333 -2.588 -39.317 1.00 76.19 89 GLN A C 1
ATOM 653 O O . GLN A 1 89 ? 24.917 -3.087 -40.273 1.00 76.19 89 GLN A O 1
ATOM 658 N N . SER A 1 90 ? 23.045 -2.247 -39.361 1.00 66.50 90 SER A N 1
ATOM 659 C CA . SER A 1 90 ? 22.188 -2.483 -40.528 1.00 66.50 90 SER A CA 1
ATOM 660 C C . SER A 1 90 ? 22.452 -1.547 -41.703 1.00 66.50 90 SER A C 1
ATOM 662 O O . SER A 1 90 ? 21.873 -1.786 -42.756 1.00 66.50 90 SER A O 1
ATOM 664 N N . GLY A 1 91 ? 23.335 -0.543 -41.559 1.00 58.81 91 GLY A N 1
ATOM 665 C CA . GLY A 1 91 ? 23.994 0.134 -42.679 1.00 58.81 91 GLY A CA 1
ATOM 666 C C . GLY A 1 91 ? 23.092 0.383 -43.885 1.00 58.81 91 GLY A C 1
ATOM 667 O O . GLY A 1 91 ? 23.460 0.020 -44.999 1.00 58.81 91 GLY A O 1
ATOM 668 N N . VAL A 1 92 ? 21.908 0.964 -43.674 1.00 54.69 92 VAL A N 1
ATOM 669 C CA . VAL A 1 92 ? 21.102 1.480 -44.778 1.00 54.69 92 VAL A CA 1
ATOM 670 C C . VAL A 1 92 ? 21.862 2.689 -45.309 1.00 54.69 92 VAL A C 1
ATOM 672 O O . VAL A 1 92 ? 21.772 3.792 -44.769 1.00 54.69 92 VAL A O 1
ATOM 675 N N . LEU A 1 93 ? 22.672 2.456 -46.342 1.00 51.94 93 LEU A N 1
ATOM 676 C CA . LEU A 1 93 ? 23.012 3.491 -47.304 1.00 51.94 93 LEU A CA 1
ATOM 677 C C . LEU A 1 93 ? 21.679 4.100 -47.764 1.00 51.94 93 LEU A C 1
ATOM 679 O O . LEU A 1 93 ? 20.827 3.352 -48.247 1.00 51.94 93 LEU A O 1
ATOM 683 N N . PRO A 1 94 ? 21.441 5.411 -47.591 1.00 49.69 94 PRO A N 1
ATOM 684 C CA . PRO A 1 94 ? 20.340 6.040 -48.293 1.00 49.69 94 PRO A CA 1
ATOM 685 C C . PRO A 1 94 ? 20.655 5.931 -49.788 1.00 49.69 94 PRO A C 1
ATOM 687 O O . PRO A 1 94 ? 21.615 6.552 -50.251 1.00 49.69 94 PRO A O 1
ATOM 690 N N . ASP A 1 95 ? 19.887 5.105 -50.503 1.00 52.22 95 ASP A N 1
ATOM 691 C CA . ASP A 1 95 ? 19.914 5.017 -51.964 1.00 52.22 95 ASP A CA 1
ATOM 692 C C . ASP A 1 95 ? 19.828 6.440 -52.538 1.00 52.22 95 ASP A C 1
ATOM 694 O O . ASP A 1 95 ? 18.872 7.183 -52.285 1.00 52.22 95 ASP A O 1
ATOM 698 N N . ARG A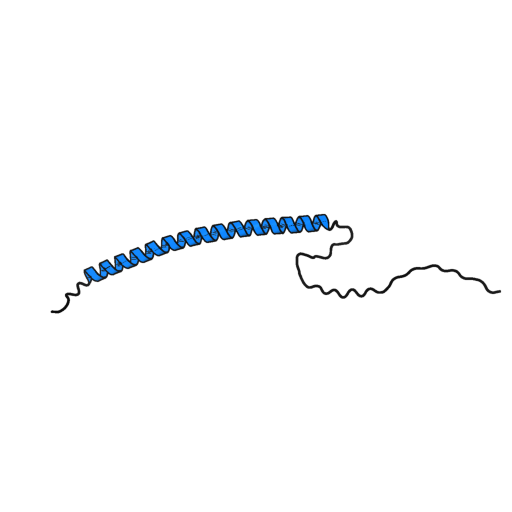 1 96 ? 20.875 6.827 -53.264 1.00 47.19 96 ARG A N 1
ATOM 699 C CA . ARG A 1 96 ? 20.914 7.995 -54.140 1.00 47.19 96 ARG A CA 1
ATOM 700 C C . ARG A 1 96 ? 21.084 7.523 -55.568 1.00 47.19 96 ARG A C 1
ATOM 702 O O . ARG A 1 96 ? 21.936 6.631 -55.772 1.00 47.19 96 ARG A O 1
#

Organism: Chiloscyllium punctatum (NCBI:txid137246)

pLDDT: mean 75.32, std 20.42, range [41.69, 97.69]

Secondary structure (DSSP, 8-state):
------------------------TT-PPPPTTS-HHHHHHHHHHHHHHHHHHHHHHHHHHHHHHHHHHHHHHHHHHHHHHHHHHHHHHT------

Foldseek 3Di:
DDDDDDDDDDDDDDPPPPPPDPDPVLDDPDDPPDDPVVSNVVSVVVVVVVVVVVVVVVVVVVVVVVVVVVVVVVVVVVVVVVVVVVVVVVPPPPDD

Sequence (96 aa):
MAEAGDSSGPEAPGTDTDTESGPSGLLTRLPPGQDEAAVLASALQQLSSVARALTVNVRQMNSRLERALLDKEAVDELEAMLNRFLSRQSGVLPDR

Radius of gyration: 37.49 Å; chains: 1; bounding box: 93×22×110 Å